Protein AF-A0A928JV58-F1 (afdb_monomer_lite)

pLDDT: mean 78.29, std 18.42, range [41.69, 95.94]

Foldseek 3Di:
DDDDDDDDDPPPPPPPPPPPPPPDPDPDPDFAWWWWADDPQWTFIDGVPDTDDTDRLQRLVPDPPVVNVCRHVIDTDPDPVSVVVVVVVRND

Structure (mmCIF, N/CA/C/O backbone):
data_AF-A0A928JV58-F1
#
_entry.id   AF-A0A928JV58-F1
#
loop_
_atom_site.group_PDB
_atom_site.id
_atom_site.type_symbol
_atom_site.label_atom_id
_atom_site.label_alt_id
_atom_site.label_comp_id
_atom_site.label_asym_id
_atom_site.label_entity_id
_atom_site.label_seq_id
_atom_site.pdbx_PDB_ins_code
_atom_site.Cartn_x
_atom_site.Cartn_y
_atom_site.Cartn_z
_atom_site.occupancy
_atom_site.B_iso_or_equiv
_atom_site.auth_seq_id
_atom_site.auth_comp_id
_atom_site.auth_asym_id
_atom_site.auth_atom_id
_atom_site.pdbx_PDB_model_num
ATOM 1 N N . MET A 1 1 ? 36.741 -36.885 41.007 1.00 45.38 1 MET A N 1
ATOM 2 C CA . MET A 1 1 ? 35.599 -36.960 40.067 1.00 45.38 1 MET A CA 1
ATOM 3 C C . MET A 1 1 ? 34.911 -35.598 40.027 1.00 45.38 1 MET A C 1
ATOM 5 O O . MET A 1 1 ? 34.202 -35.260 40.964 1.00 45.38 1 MET A O 1
ATOM 9 N N . LYS A 1 2 ? 35.201 -34.764 39.019 1.00 45.03 2 LYS A N 1
ATOM 10 C CA . LYS A 1 2 ? 34.650 -33.401 38.904 1.00 45.03 2 LYS A CA 1
ATOM 11 C C . LYS A 1 2 ? 33.447 -33.432 37.957 1.00 45.03 2 LYS A C 1
ATOM 13 O O . LYS A 1 2 ? 33.596 -33.778 36.788 1.00 45.03 2 LYS A O 1
ATOM 18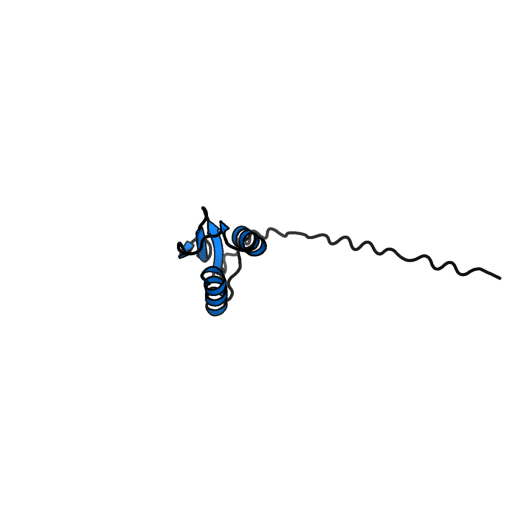 N N . LYS A 1 3 ? 32.258 -33.147 38.495 1.00 51.81 3 LYS A N 1
ATOM 19 C CA . LYS A 1 3 ? 30.986 -33.107 37.762 1.00 51.81 3 LYS A CA 1
ATOM 20 C C . LYS A 1 3 ? 31.032 -31.957 36.751 1.00 51.81 3 LYS A C 1
ATOM 22 O O . LYS A 1 3 ? 31.300 -30.819 37.123 1.00 51.81 3 LYS A O 1
ATOM 27 N N . ARG A 1 4 ? 30.812 -32.276 35.474 1.00 56.72 4 ARG A N 1
ATOM 28 C CA . ARG A 1 4 ? 30.676 -31.303 34.386 1.00 56.72 4 ARG A CA 1
ATOM 29 C C . ARG A 1 4 ? 29.318 -30.622 34.535 1.00 56.72 4 ARG A C 1
ATOM 31 O O . ARG A 1 4 ? 28.299 -31.280 34.359 1.00 56.72 4 ARG A O 1
ATOM 38 N N . LEU A 1 5 ? 29.306 -29.339 34.888 1.00 48.44 5 LEU A N 1
ATOM 39 C CA . LEU A 1 5 ? 28.094 -28.526 34.853 1.00 48.44 5 LEU A CA 1
ATOM 40 C C . LEU A 1 5 ? 28.073 -27.780 33.512 1.00 48.44 5 LEU A C 1
ATOM 42 O O . LEU A 1 5 ? 28.800 -26.811 33.315 1.00 48.44 5 LEU A O 1
ATOM 46 N N . LEU A 1 6 ? 27.286 -28.298 32.570 1.00 52.38 6 LEU A N 1
ATOM 47 C CA . LEU A 1 6 ? 26.892 -27.606 31.345 1.00 52.38 6 LEU A CA 1
ATOM 48 C C . LEU A 1 6 ? 25.911 -26.499 31.741 1.00 52.38 6 LEU A C 1
ATOM 50 O O . LEU A 1 6 ? 24.752 -26.784 32.031 1.00 52.38 6 LEU A O 1
ATOM 54 N N . ILE A 1 7 ? 26.373 -25.251 31.797 1.00 57.53 7 ILE A N 1
ATOM 55 C CA . ILE A 1 7 ? 25.482 -24.101 31.963 1.00 57.53 7 ILE A CA 1
ATOM 56 C C . ILE A 1 7 ? 25.064 -23.655 30.563 1.00 57.53 7 ILE A C 1
ATOM 58 O O . ILE A 1 7 ? 25.876 -23.182 29.771 1.00 57.53 7 ILE A O 1
ATOM 62 N N . LEU A 1 8 ? 23.788 -23.895 30.270 1.00 49.94 8 LEU A N 1
ATOM 63 C CA . LEU A 1 8 ? 23.079 -23.504 29.059 1.00 49.94 8 LEU A CA 1
ATOM 64 C C . LEU A 1 8 ? 23.170 -21.975 28.898 1.00 49.94 8 LEU A C 1
ATOM 66 O O . LEU A 1 8 ? 22.642 -21.228 29.721 1.00 49.94 8 LEU A O 1
ATOM 70 N N . ALA A 1 9 ? 23.862 -21.505 27.863 1.00 53.88 9 ALA A N 1
ATOM 71 C CA . ALA A 1 9 ? 23.921 -20.088 27.529 1.00 53.88 9 ALA A CA 1
ATOM 72 C C . ALA A 1 9 ? 22.559 -19.649 26.968 1.00 53.88 9 ALA A C 1
ATOM 74 O O . ALA A 1 9 ? 22.185 -20.030 25.861 1.00 53.88 9 ALA A O 1
ATOM 75 N N . ILE A 1 10 ? 21.798 -18.871 27.739 1.00 58.88 10 ILE A N 1
ATOM 76 C CA . ILE A 1 10 ? 20.585 -18.211 27.249 1.00 58.88 10 ILE A CA 1
ATOM 77 C C . ILE A 1 10 ? 21.040 -16.960 26.499 1.00 58.88 10 ILE A C 1
ATOM 79 O O . ILE A 1 10 ? 21.255 -15.900 27.087 1.00 58.88 10 ILE A O 1
ATOM 83 N N . THR A 1 11 ? 21.239 -17.091 25.192 1.00 59.53 11 THR A N 1
ATOM 84 C CA . THR A 1 11 ? 21.509 -15.958 24.308 1.00 59.53 11 THR A CA 1
ATOM 85 C C . THR A 1 11 ? 20.196 -15.208 24.094 1.00 59.53 11 THR A C 1
ATOM 87 O O . THR A 1 11 ? 19.411 -15.539 23.210 1.00 59.53 11 THR A O 1
ATOM 90 N N . VAL A 1 12 ? 19.910 -14.220 24.943 1.00 57.31 12 VAL A N 1
ATOM 91 C CA . VAL A 1 12 ? 18.807 -13.282 24.705 1.00 57.31 12 VAL A CA 1
ATOM 92 C C . VAL A 1 12 ? 19.214 -12.395 23.529 1.00 57.31 12 VAL A C 1
ATOM 94 O O . VAL A 1 12 ? 19.959 -11.430 23.687 1.00 57.31 12 VAL A O 1
ATOM 97 N N . SER A 1 13 ? 18.766 -12.746 22.325 1.00 57.12 13 SER A N 1
ATOM 98 C CA . SER A 1 13 ? 18.906 -11.894 21.145 1.00 57.12 13 SER A CA 1
ATOM 99 C C . SER A 1 13 ? 17.967 -10.696 21.284 1.00 57.12 13 SER A C 1
ATOM 101 O O . SER A 1 13 ? 16.812 -10.743 20.875 1.00 57.12 13 SER A O 1
ATOM 103 N N . ILE A 1 14 ? 18.462 -9.613 21.883 1.00 58.22 14 ILE A N 1
ATOM 104 C CA . ILE A 1 14 ? 17.795 -8.309 21.865 1.00 58.22 14 ILE A CA 1
ATOM 105 C C . ILE A 1 14 ? 17.893 -7.785 20.430 1.00 58.22 14 ILE A C 1
ATOM 107 O O . ILE A 1 14 ? 18.919 -7.248 20.016 1.00 58.22 14 ILE A O 1
ATOM 111 N N . THR A 1 15 ? 16.842 -7.986 19.638 1.00 55.47 15 THR A N 1
ATOM 112 C CA . THR A 1 15 ? 16.731 -7.380 18.311 1.00 55.47 15 THR A CA 1
ATOM 113 C C . THR A 1 15 ? 16.371 -5.909 18.497 1.00 55.47 15 THR A C 1
ATOM 115 O O . THR A 1 15 ? 15.212 -5.550 18.682 1.00 55.47 15 THR A O 1
ATOM 118 N N . ILE A 1 16 ? 17.382 -5.043 18.504 1.00 56.84 16 ILE A N 1
ATOM 119 C CA . ILE A 1 16 ? 17.186 -3.594 18.451 1.00 56.84 16 ILE A CA 1
ATOM 120 C C . ILE A 1 16 ? 16.702 -3.278 17.034 1.00 56.84 16 ILE A C 1
ATOM 122 O O . ILE A 1 16 ? 17.498 -3.231 16.098 1.00 56.84 16 ILE A O 1
ATOM 126 N N . ILE A 1 17 ? 15.392 -3.103 16.854 1.00 55.91 17 ILE A N 1
ATOM 127 C CA . ILE A 1 17 ? 14.843 -2.554 15.612 1.00 55.91 17 ILE A CA 1
ATOM 128 C C . ILE A 1 17 ? 15.093 -1.047 15.656 1.00 55.91 17 ILE A C 1
ATOM 130 O O . ILE A 1 17 ? 14.290 -0.266 16.163 1.00 55.91 17 ILE A O 1
ATOM 134 N N . THR A 1 18 ? 16.251 -0.625 15.158 1.00 51.00 18 THR A N 1
ATOM 135 C CA . THR A 1 18 ? 16.517 0.776 14.844 1.00 51.00 18 THR A CA 1
ATOM 136 C C . THR A 1 18 ? 15.694 1.144 13.613 1.00 51.00 18 THR A C 1
ATOM 138 O O . THR A 1 18 ? 16.107 0.918 12.477 1.00 51.00 18 THR A O 1
ATOM 141 N N . VAL A 1 19 ? 14.505 1.714 13.824 1.00 58.66 19 VAL A N 1
ATOM 142 C CA . VAL A 1 19 ? 13.763 2.396 12.757 1.00 58.66 19 VAL A CA 1
ATOM 143 C C . VAL A 1 19 ? 14.517 3.683 12.439 1.00 58.66 19 VAL A C 1
ATOM 145 O O . VAL A 1 19 ? 14.351 4.708 13.099 1.00 58.66 19 VAL A O 1
ATOM 148 N N . ILE A 1 20 ? 15.404 3.624 11.448 1.00 60.41 20 ILE A N 1
ATOM 149 C CA . ILE A 1 20 ? 16.039 4.822 10.908 1.00 60.41 20 ILE A CA 1
ATOM 150 C C . ILE A 1 20 ? 14.965 5.553 10.096 1.00 60.41 20 ILE A C 1
ATOM 152 O O . ILE A 1 20 ? 14.692 5.207 8.949 1.00 60.41 20 ILE A O 1
ATOM 156 N N . PHE A 1 21 ? 14.352 6.580 10.689 1.00 56.09 21 PHE A N 1
ATOM 157 C CA . PHE A 1 21 ? 13.623 7.602 9.939 1.00 56.09 21 PHE A CA 1
ATOM 158 C C . PHE A 1 21 ? 14.633 8.400 9.110 1.00 56.09 21 PHE A C 1
ATOM 160 O O . PHE A 1 21 ? 15.076 9.485 9.487 1.00 56.09 21 PHE A O 1
ATOM 167 N N . SER A 1 22 ? 15.036 7.852 7.966 1.00 46.75 22 SER A N 1
ATOM 168 C CA . SER A 1 22 ? 15.784 8.606 6.973 1.00 46.75 22 SER A CA 1
ATOM 169 C C . SER A 1 22 ? 14.832 9.598 6.307 1.00 46.75 22 SER A C 1
ATOM 171 O O . SER A 1 22 ? 14.208 9.309 5.289 1.00 46.75 22 SER A O 1
ATOM 173 N N . PHE A 1 23 ? 14.744 10.808 6.861 1.00 58.19 23 PHE A N 1
ATOM 174 C CA . PHE A 1 23 ? 14.341 11.981 6.089 1.00 58.19 23 PHE A CA 1
ATOM 175 C C . PHE A 1 23 ? 15.444 12.273 5.067 1.00 58.19 23 PHE A C 1
ATOM 177 O O . PHE A 1 23 ? 16.309 13.126 5.264 1.00 58.19 23 PHE A O 1
ATOM 184 N N . ILE A 1 24 ? 15.433 11.522 3.967 1.00 52.97 24 ILE A N 1
ATOM 185 C CA . ILE A 1 24 ? 16.320 11.742 2.833 1.00 52.97 24 ILE A CA 1
ATOM 186 C C . ILE A 1 24 ? 15.848 13.014 2.120 1.00 52.97 24 ILE A C 1
ATOM 188 O O . ILE A 1 24 ? 15.013 12.986 1.218 1.00 52.97 24 ILE A O 1
ATOM 192 N N . LYS A 1 25 ? 16.410 14.160 2.515 1.00 52.69 25 LYS A N 1
ATOM 193 C CA . LYS A 1 25 ? 16.594 15.290 1.601 1.00 52.69 25 LYS A CA 1
ATOM 194 C C . LYS A 1 25 ? 17.788 14.955 0.701 1.00 52.69 25 LYS A C 1
ATOM 196 O O . LYS A 1 25 ? 18.906 15.361 0.989 1.00 52.69 25 LYS A O 1
ATOM 201 N N . VAL A 1 26 ? 17.560 14.197 -0.373 1.00 46.12 26 VAL A N 1
ATOM 202 C CA . VAL A 1 26 ? 18.539 14.030 -1.462 1.00 46.12 26 VAL A CA 1
ATOM 203 C C . VAL A 1 26 ? 17.996 14.712 -2.704 1.00 46.12 26 VAL A C 1
ATOM 205 O O . VAL A 1 26 ? 17.156 14.200 -3.438 1.00 46.12 26 VAL A O 1
ATOM 208 N N . SER A 1 27 ? 18.496 15.919 -2.908 1.00 49.69 27 SER A N 1
ATOM 209 C CA . SER A 1 27 ? 18.521 16.624 -4.178 1.00 49.69 27 SER A CA 1
ATOM 210 C C . SER A 1 27 ? 19.728 16.128 -4.979 1.00 49.69 27 SER A C 1
ATOM 212 O O . SER A 1 27 ? 20.816 16.673 -4.837 1.00 49.69 27 SER A O 1
ATOM 214 N N . ALA A 1 28 ? 19.537 15.070 -5.773 1.00 41.69 28 ALA A N 1
ATOM 215 C CA . ALA A 1 28 ? 20.441 14.648 -6.851 1.00 41.69 28 ALA A CA 1
ATOM 216 C C . ALA A 1 28 ? 19.760 13.570 -7.715 1.00 41.69 28 ALA A C 1
ATOM 218 O O . ALA A 1 28 ? 19.848 12.403 -7.382 1.00 41.69 28 ALA A O 1
ATOM 219 N N . GLY A 1 29 ? 19.040 13.924 -8.785 1.00 47.84 29 GLY A N 1
ATOM 220 C CA . GLY A 1 29 ? 18.692 13.008 -9.895 1.00 47.84 29 GLY A CA 1
ATOM 221 C C . GLY A 1 29 ? 17.922 11.697 -9.618 1.00 47.84 29 GLY A C 1
ATOM 222 O O . GLY A 1 29 ? 17.650 10.964 -10.564 1.00 47.84 29 GLY A O 1
ATOM 223 N N . TYR A 1 30 ? 17.547 11.376 -8.379 1.00 47.53 30 TYR A N 1
ATOM 224 C CA . TYR A 1 30 ? 16.803 10.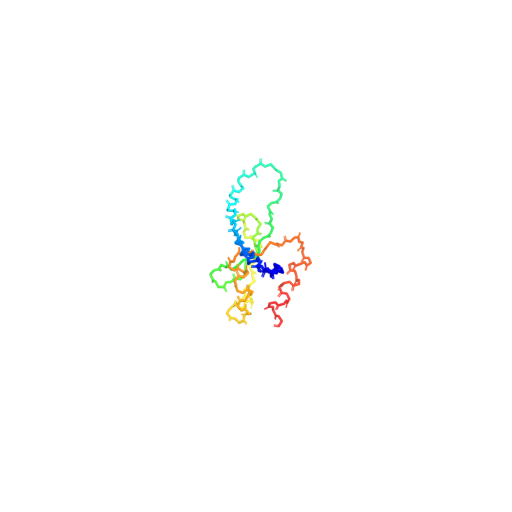165 -8.040 1.00 47.53 30 TYR A CA 1
ATOM 225 C C . TYR A 1 30 ? 15.317 10.373 -8.337 1.00 47.53 30 TYR A C 1
ATOM 227 O O . TYR A 1 30 ? 14.653 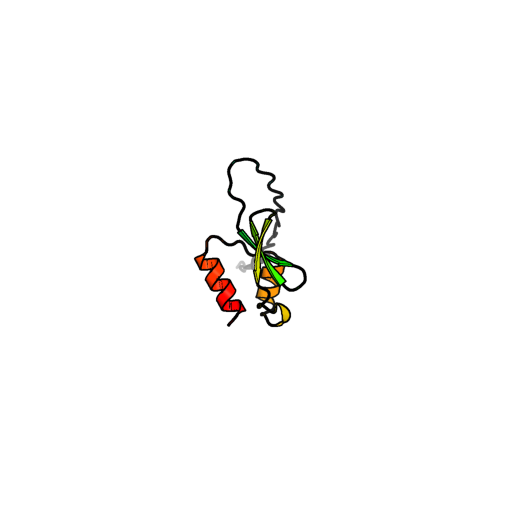11.191 -7.695 1.00 47.53 30 TYR A O 1
ATOM 235 N N . SER A 1 31 ? 14.777 9.623 -9.303 1.00 65.00 31 SER A N 1
ATOM 236 C CA . SER A 1 31 ? 13.325 9.515 -9.467 1.00 65.00 31 SER A CA 1
ATOM 237 C C . SER A 1 31 ? 12.737 9.087 -8.127 1.00 65.00 31 SER A C 1
ATOM 239 O O . SER A 1 31 ? 13.104 8.037 -7.601 1.00 65.00 31 SER A O 1
ATOM 241 N N . SER A 1 32 ? 11.852 9.907 -7.558 1.00 76.56 32 SER A N 1
ATOM 242 C CA . SER A 1 32 ? 11.217 9.580 -6.283 1.00 76.56 32 SER A CA 1
ATOM 243 C C . SER A 1 32 ? 10.545 8.203 -6.366 1.00 76.56 32 SER A C 1
ATOM 245 O O . SER A 1 32 ? 9.920 7.913 -7.396 1.00 76.56 32 SER A O 1
ATOM 247 N N . PRO A 1 33 ? 10.663 7.363 -5.319 1.00 82.62 33 PRO A N 1
ATOM 248 C CA . PRO A 1 33 ? 10.038 6.049 -5.310 1.00 82.62 33 PRO A CA 1
ATOM 249 C C . PRO A 1 33 ? 8.520 6.188 -5.424 1.00 82.62 33 PRO A C 1
ATOM 251 O O . PRO A 1 33 ? 7.934 7.170 -4.952 1.00 82.62 33 PRO A O 1
ATOM 254 N N . MET A 1 34 ? 7.900 5.201 -6.068 1.00 92.75 34 MET A N 1
ATOM 255 C CA . MET A 1 34 ? 6.450 5.077 -6.075 1.00 92.75 34 MET A CA 1
ATOM 256 C C . MET A 1 34 ? 6.011 4.434 -4.761 1.00 92.75 34 MET A C 1
ATOM 258 O O . MET A 1 34 ? 6.588 3.430 -4.349 1.00 92.75 34 MET A O 1
ATOM 262 N N . ILE A 1 35 ? 5.037 5.032 -4.081 1.00 94.88 35 ILE A N 1
ATOM 263 C CA . ILE A 1 35 ? 4.562 4.566 -2.774 1.00 94.88 35 ILE A CA 1
ATOM 264 C C . ILE A 1 35 ? 3.049 4.423 -2.831 1.00 94.88 35 ILE A C 1
ATOM 266 O O . ILE A 1 35 ? 2.359 5.398 -3.117 1.00 94.88 35 ILE A O 1
ATOM 270 N N . LEU A 1 36 ? 2.543 3.231 -2.542 1.00 95.50 36 LEU A N 1
ATOM 271 C CA . LEU A 1 36 ? 1.121 2.960 -2.382 1.00 95.50 36 LEU A CA 1
ATOM 272 C C . LEU A 1 36 ? 0.771 3.058 -0.897 1.00 95.50 36 LEU A C 1
ATOM 274 O O . LEU A 1 36 ? 1.390 2.376 -0.083 1.00 95.50 36 LEU A O 1
ATOM 278 N N . LYS A 1 37 ? -0.171 3.922 -0.523 1.00 95.00 37 LYS A N 1
ATOM 279 C CA . LYS A 1 37 ? -0.573 4.077 0.879 1.00 95.00 37 LYS A CA 1
ATOM 280 C C . LYS A 1 37 ? -2.037 4.445 1.037 1.00 95.00 37 LYS A C 1
ATOM 282 O O . LYS A 1 37 ? -2.648 4.978 0.114 1.00 95.00 37 LYS A O 1
ATOM 287 N N . GLU A 1 38 ? -2.556 4.219 2.232 1.00 93.81 38 GLU A N 1
ATOM 288 C CA . GLU A 1 38 ? -3.860 4.726 2.636 1.00 93.81 38 GLU A CA 1
ATOM 289 C C . GLU A 1 38 ? -3.819 6.253 2.820 1.00 93.81 38 GLU A C 1
ATOM 291 O O . GLU A 1 38 ? -2.849 6.833 3.322 1.00 93.81 38 GLU A O 1
ATOM 296 N N . LYS A 1 39 ? -4.878 6.921 2.363 1.00 92.12 39 LYS A N 1
ATOM 297 C CA . LYS A 1 39 ? -5.190 8.307 2.695 1.00 92.12 39 LYS A CA 1
ATOM 298 C C . LYS A 1 39 ? -6.703 8.480 2.763 1.00 92.12 39 LYS A C 1
ATOM 300 O O . LYS A 1 39 ? -7.371 8.425 1.736 1.00 92.12 39 LYS A O 1
ATOM 305 N N . ASN A 1 40 ? -7.203 8.820 3.948 1.00 89.50 40 ASN A N 1
ATOM 306 C CA . ASN A 1 40 ? -8.616 9.101 4.214 1.00 89.50 40 ASN A CA 1
ATOM 307 C C . ASN A 1 40 ? -9.554 7.929 3.857 1.00 89.50 40 ASN A C 1
ATOM 309 O O . ASN A 1 40 ? -10.663 8.151 3.383 1.00 89.50 40 ASN A O 1
ATOM 313 N N . GLY A 1 41 ? -9.109 6.695 4.080 1.00 88.50 41 GLY A N 1
ATOM 314 C CA . GLY A 1 41 ? -9.851 5.472 3.784 1.00 88.50 41 GLY A CA 1
ATOM 315 C C . GLY A 1 41 ? -9.699 4.963 2.351 1.00 88.50 41 GLY A C 1
ATOM 316 O O . GLY A 1 41 ? -10.342 3.978 2.006 1.00 88.50 41 GLY A O 1
ATOM 317 N N . THR A 1 42 ? -8.841 5.586 1.541 1.00 91.25 42 THR A N 1
ATOM 318 C CA . THR A 1 42 ? -8.661 5.243 0.125 1.00 91.25 42 THR A CA 1
ATOM 319 C C . THR A 1 42 ? -7.210 4.899 -0.184 1.00 91.25 42 THR A C 1
ATOM 321 O O . THR A 1 42 ? -6.286 5.485 0.385 1.00 91.25 42 THR A O 1
ATOM 324 N N . VAL A 1 43 ? -6.988 3.960 -1.104 1.00 94.31 43 VAL A N 1
ATOM 325 C CA . VAL A 1 43 ? -5.646 3.582 -1.554 1.00 94.31 43 VAL A CA 1
ATOM 326 C C . VAL A 1 43 ? -5.152 4.580 -2.602 1.00 94.31 43 VAL A C 1
ATOM 328 O O . VAL A 1 43 ? -5.797 4.825 -3.619 1.00 94.31 43 VAL A O 1
ATOM 331 N N . VAL A 1 44 ? -3.984 5.174 -2.365 1.00 95.94 44 VAL A N 1
ATOM 332 C CA . VAL A 1 44 ? -3.420 6.234 -3.207 1.00 95.94 44 VAL A CA 1
ATOM 333 C C . VAL A 1 44 ? -1.966 5.925 -3.552 1.00 95.94 44 VAL A C 1
ATOM 335 O O . VAL A 1 44 ? -1.139 5.638 -2.685 1.00 95.94 44 VAL A O 1
ATOM 338 N N . LEU A 1 45 ? -1.637 6.029 -4.838 1.00 95.00 45 LEU A N 1
ATOM 339 C CA . LEU A 1 45 ? -0.283 5.920 -5.364 1.00 95.00 45 LEU A CA 1
ATOM 340 C C . LEU A 1 45 ? 0.373 7.299 -5.435 1.00 95.00 45 LEU A C 1
ATOM 342 O O . LEU A 1 45 ? -0.121 8.213 -6.095 1.00 95.00 45 LEU A O 1
ATOM 346 N N . TYR A 1 46 ? 1.540 7.420 -4.819 1.00 91.62 46 TYR A N 1
ATOM 347 C CA . TYR A 1 46 ? 2.365 8.619 -4.803 1.00 91.62 46 TYR A CA 1
ATOM 348 C C . TYR A 1 46 ? 3.640 8.428 -5.605 1.00 91.62 46 TYR A C 1
ATOM 350 O O . TYR A 1 46 ? 4.212 7.343 -5.622 1.00 91.62 46 TYR A O 1
ATOM 358 N N . LYS A 1 47 ? 4.151 9.519 -6.176 1.00 89.19 47 LYS A N 1
ATOM 359 C CA . LYS A 1 47 ? 5.537 9.637 -6.640 1.00 89.19 47 LYS A CA 1
ATOM 360 C C . LYS A 1 47 ? 6.148 10.875 -6.001 1.00 89.19 47 LYS A C 1
ATOM 362 O O . LYS A 1 47 ? 5.850 12.011 -6.378 1.00 89.19 47 LYS A O 1
ATOM 367 N N . GLY A 1 48 ? 6.968 10.656 -4.975 1.00 86.75 48 GLY A N 1
ATOM 368 C CA . GLY A 1 48 ? 7.432 11.739 -4.109 1.00 86.75 48 GLY A CA 1
ATOM 369 C C . GLY A 1 48 ? 6.260 12.387 -3.367 1.00 86.75 48 GLY A C 1
ATOM 370 O O . GLY A 1 48 ? 5.591 11.732 -2.576 1.00 86.75 48 GLY A O 1
ATOM 371 N N . LYS A 1 49 ? 6.004 13.676 -3.618 1.00 86.31 49 LYS A N 1
ATOM 372 C CA . LYS A 1 49 ? 4.893 14.423 -2.991 1.00 86.31 49 LYS A CA 1
ATOM 373 C C . LYS A 1 49 ? 3.609 14.446 -3.824 1.00 86.31 49 LYS A C 1
ATOM 375 O O . LYS A 1 49 ? 2.585 14.910 -3.333 1.00 86.31 49 LYS A O 1
ATOM 380 N N . ASN A 1 50 ? 3.667 13.969 -5.064 1.00 90.69 50 ASN A N 1
ATOM 381 C CA . ASN A 1 50 ? 2.551 14.045 -5.996 1.00 90.69 50 ASN A CA 1
ATOM 382 C C . ASN A 1 50 ? 1.707 12.778 -5.921 1.00 90.69 50 ASN A C 1
ATOM 384 O O . ASN A 1 50 ? 2.257 11.678 -5.854 1.00 90.69 50 ASN A O 1
ATOM 388 N N . ILE A 1 51 ? 0.388 12.945 -5.974 1.00 92.50 51 ILE A N 1
ATOM 389 C CA . ILE A 1 51 ? -0.546 11.842 -6.197 1.00 92.50 51 ILE A CA 1
ATOM 390 C C . ILE A 1 51 ? -0.516 11.515 -7.688 1.00 92.50 51 ILE A C 1
ATOM 392 O O . ILE A 1 51 ? -0.639 12.409 -8.521 1.00 92.50 51 ILE A O 1
ATOM 396 N N . ILE A 1 52 ? -0.317 10.241 -8.003 1.00 94.56 52 ILE A N 1
ATOM 397 C CA . ILE A 1 52 ? -0.319 9.718 -9.369 1.00 94.56 52 ILE A CA 1
ATOM 398 C C . ILE A 1 52 ? -1.672 9.101 -9.699 1.00 94.56 52 ILE A C 1
ATOM 400 O O . ILE A 1 52 ? -2.199 9.337 -10.782 1.00 94.56 52 ILE A O 1
ATOM 404 N N . LYS A 1 53 ? -2.223 8.310 -8.774 1.00 94.06 53 LYS A N 1
ATOM 405 C CA . LYS A 1 53 ? -3.498 7.616 -8.954 1.00 94.06 53 LYS A CA 1
ATOM 406 C C . LYS A 1 53 ? -4.165 7.362 -7.606 1.00 94.06 53 LYS A C 1
ATOM 408 O O . LYS A 1 53 ? -3.472 7.140 -6.615 1.00 94.06 53 LYS A O 1
ATOM 413 N N . THR A 1 54 ? -5.487 7.371 -7.604 1.00 94.50 54 THR A N 1
ATOM 414 C CA . THR A 1 54 ? -6.334 6.937 -6.492 1.00 94.50 54 THR A CA 1
ATOM 415 C C . THR A 1 54 ? -7.109 5.703 -6.947 1.00 94.50 54 THR A C 1
ATOM 417 O O . THR A 1 54 ? -7.474 5.626 -8.120 1.00 94.50 54 THR A O 1
ATOM 420 N N . TYR A 1 55 ? -7.298 4.748 -6.044 1.00 92.69 55 TYR A N 1
ATOM 421 C CA . TYR A 1 55 ? -8.079 3.532 -6.254 1.00 92.69 55 TYR A CA 1
ATOM 422 C C . TYR A 1 55 ? -9.265 3.586 -5.294 1.00 92.69 55 TYR A C 1
ATOM 424 O O . TYR A 1 55 ? -9.143 3.216 -4.124 1.00 92.69 55 TYR A O 1
ATOM 432 N N . ASP A 1 56 ? -10.369 4.154 -5.774 1.00 90.44 56 ASP A N 1
ATOM 433 C CA . ASP A 1 56 ? -11.580 4.384 -4.980 1.00 90.44 56 ASP A CA 1
ATOM 434 C C . ASP A 1 56 ? -12.403 3.096 -4.813 1.00 90.44 56 ASP A C 1
ATOM 436 O O . ASP A 1 56 ? -13.180 2.979 -3.869 1.00 90.44 56 ASP A O 1
ATOM 440 N N . GLU A 1 57 ? -12.202 2.119 -5.703 1.00 89.75 57 GLU A N 1
ATOM 441 C CA . GLU A 1 57 ? -12.823 0.796 -5.641 1.00 89.75 57 GLU A CA 1
ATOM 442 C C . GLU A 1 57 ? -12.331 -0.070 -4.467 1.00 89.75 57 GLU A C 1
ATOM 444 O O . GLU A 1 57 ? -13.075 -0.917 -3.972 1.00 89.75 57 GLU A O 1
ATOM 449 N N . ILE A 1 58 ? -11.115 0.173 -3.961 1.00 89.62 58 ILE A N 1
ATOM 450 C CA . ILE A 1 58 ? -10.520 -0.650 -2.903 1.00 89.62 58 ILE A CA 1
ATOM 451 C C . ILE A 1 58 ? -11.047 -0.223 -1.532 1.00 89.62 58 ILE A C 1
ATOM 453 O O . ILE A 1 58 ? -10.699 0.836 -1.000 1.00 89.62 58 ILE A O 1
ATOM 457 N N . VAL A 1 59 ? -11.823 -1.105 -0.904 1.00 90.44 59 VAL A N 1
ATOM 458 C CA . VAL A 1 59 ? -12.368 -0.887 0.439 1.00 90.44 59 VAL A CA 1
ATOM 459 C C . VAL A 1 59 ? -11.386 -1.402 1.495 1.00 90.44 59 VAL A C 1
ATOM 461 O O . VAL A 1 59 ? -11.353 -2.578 1.840 1.00 90.44 59 VAL A O 1
ATOM 464 N N . ILE A 1 60 ? -10.590 -0.505 2.077 1.00 90.50 60 ILE A N 1
ATOM 465 C CA . ILE A 1 60 ? -9.502 -0.876 3.005 1.00 90.50 60 ILE A CA 1
ATOM 466 C C . ILE A 1 60 ? -9.992 -1.681 4.219 1.00 90.50 60 ILE A C 1
ATOM 468 O O . ILE A 1 60 ? -9.289 -2.563 4.704 1.00 90.50 60 ILE A O 1
ATOM 472 N N . SER A 1 61 ? -11.205 -1.413 4.709 1.00 90.31 61 SER A N 1
ATOM 473 C CA . SER A 1 61 ? -11.753 -2.091 5.889 1.00 90.31 61 SER A CA 1
ATOM 474 C C . SER A 1 61 ? -12.020 -3.584 5.688 1.00 90.31 61 SER A C 1
ATOM 476 O O . SER A 1 61 ? -12.095 -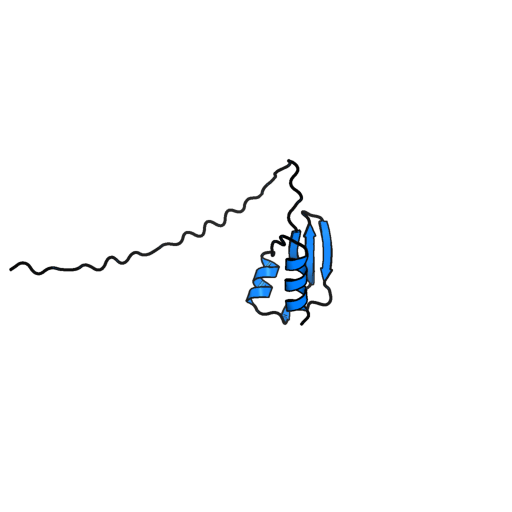4.301 6.688 1.00 90.31 61 SER A O 1
ATOM 478 N N . VAL A 1 62 ? -12.153 -4.056 4.441 1.00 91.19 62 VAL A N 1
ATOM 479 C CA . VAL A 1 62 ? -12.355 -5.484 4.139 1.00 91.19 62 VAL A CA 1
ATOM 480 C C . VAL A 1 62 ? -11.044 -6.229 3.888 1.00 91.19 62 VAL A C 1
ATOM 482 O O . VAL A 1 62 ? -11.039 -7.458 3.905 1.00 91.19 62 VAL A O 1
ATOM 485 N N . LEU A 1 63 ? -9.930 -5.508 3.716 1.00 91.56 63 LEU A N 1
ATOM 486 C CA . LEU A 1 63 ? -8.615 -6.113 3.529 1.00 91.56 63 LEU A CA 1
ATOM 487 C C . LEU A 1 63 ? -8.137 -6.805 4.816 1.00 91.56 63 LEU A C 1
ATOM 489 O O . LEU A 1 63 ? -8.493 -6.383 5.924 1.00 91.56 63 LEU A O 1
ATOM 493 N N . PRO A 1 64 ? -7.272 -7.827 4.726 1.00 93.56 64 PRO A N 1
ATOM 494 C CA . PRO A 1 64 ? -6.617 -8.397 5.895 1.00 93.56 64 PRO A CA 1
ATOM 495 C C . PRO A 1 64 ? -5.862 -7.332 6.707 1.00 93.56 64 PRO A C 1
ATOM 497 O O . PRO A 1 64 ? -5.256 -6.414 6.157 1.00 93.56 64 PRO A O 1
ATOM 500 N N . LYS A 1 65 ? -5.828 -7.473 8.042 1.00 92.88 65 LYS A N 1
ATOM 501 C CA . LYS A 1 65 ? -5.167 -6.498 8.940 1.00 92.88 65 LYS A CA 1
ATOM 502 C C . LYS A 1 65 ? -3.724 -6.185 8.542 1.00 92.88 65 LYS A C 1
ATOM 504 O O . LYS A 1 65 ? -3.298 -5.039 8.628 1.00 92.88 65 LYS A O 1
ATOM 509 N N . ARG A 1 66 ? -2.991 -7.201 8.084 1.00 92.25 66 ARG A N 1
ATOM 510 C CA . ARG A 1 66 ? -1.609 -7.060 7.618 1.00 92.25 66 ARG A CA 1
ATOM 511 C C . ARG A 1 66 ? -1.497 -6.076 6.450 1.00 92.25 66 ARG A C 1
ATOM 513 O O . ARG A 1 66 ? -0.556 -5.289 6.415 1.00 92.25 66 ARG A O 1
ATOM 520 N N . ASP A 1 67 ? -2.447 -6.107 5.525 1.00 92.81 67 ASP A N 1
ATOM 521 C CA . ASP A 1 67 ? -2.439 -5.256 4.335 1.00 92.81 67 ASP A CA 1
ATOM 522 C C . ASP A 1 67 ? -2.895 -3.839 4.667 1.00 92.81 67 ASP A C 1
ATOM 524 O O . ASP A 1 67 ? -2.300 -2.875 4.191 1.00 92.81 67 ASP A O 1
ATOM 528 N N . GLN A 1 68 ? -3.853 -3.695 5.587 1.00 93.31 68 GLN A N 1
ATOM 529 C CA . GLN A 1 68 ? -4.204 -2.392 6.158 1.00 93.31 68 GLN A CA 1
ATOM 530 C C . GLN A 1 68 ? -2.985 -1.723 6.819 1.00 93.31 68 GLN A C 1
ATOM 532 O O . GLN A 1 68 ? -2.706 -0.548 6.580 1.00 93.31 68 GLN A O 1
ATOM 537 N N . GLU A 1 69 ? -2.218 -2.472 7.618 1.00 93.81 69 GLU A N 1
ATOM 538 C CA . GLU A 1 69 ? -0.991 -1.983 8.262 1.00 93.81 69 GLU A CA 1
ATOM 539 C C . GLU A 1 69 ? 0.108 -1.646 7.244 1.00 93.81 69 GLU A C 1
ATOM 541 O O . GLU A 1 69 ? 0.817 -0.645 7.401 1.00 93.81 69 GLU A O 1
ATOM 546 N N . ALA A 1 70 ? 0.233 -2.443 6.179 1.00 92.81 70 ALA A N 1
ATOM 547 C CA . ALA A 1 70 ? 1.168 -2.184 5.090 1.00 92.81 70 ALA A CA 1
ATOM 548 C C . ALA A 1 70 ? 0.803 -0.903 4.324 1.00 92.81 70 ALA A C 1
ATOM 550 O O . ALA A 1 70 ? 1.673 -0.067 4.083 1.00 92.81 70 ALA A O 1
ATOM 551 N N . LEU A 1 71 ? -0.478 -0.705 4.002 1.00 94.31 71 LEU A N 1
ATOM 552 C CA . LEU A 1 71 ? -0.990 0.508 3.361 1.00 94.31 71 LEU A CA 1
ATOM 553 C C . LEU A 1 71 ? -0.827 1.744 4.251 1.00 94.31 71 LEU A C 1
ATOM 555 O O . LEU A 1 71 ? -0.459 2.802 3.748 1.00 94.31 71 LEU A O 1
ATOM 559 N N . ASN A 1 72 ? -1.041 1.623 5.561 1.00 93.31 72 ASN A N 1
ATOM 560 C CA . ASN A 1 72 ? -0.795 2.713 6.508 1.00 93.31 72 ASN A CA 1
ATOM 561 C C . ASN A 1 72 ? 0.703 3.080 6.569 1.00 93.31 72 ASN A C 1
ATOM 563 O O . ASN A 1 72 ? 1.080 4.250 6.512 1.00 93.31 72 ASN A O 1
ATOM 567 N N . SER A 1 73 ? 1.579 2.072 6.599 1.00 90.56 73 SER A N 1
ATOM 568 C CA . SER A 1 73 ? 3.038 2.268 6.614 1.00 90.56 73 SER A CA 1
ATOM 569 C C . SER A 1 73 ? 3.596 2.770 5.273 1.00 90.56 73 SER A C 1
ATOM 571 O O . SER A 1 73 ? 4.644 3.416 5.233 1.00 90.56 73 SER A O 1
ATOM 573 N N . GLY A 1 74 ? 2.887 2.497 4.177 1.00 93.56 74 GLY A N 1
ATOM 574 C CA . GLY A 1 74 ? 3.286 2.790 2.809 1.00 93.56 74 GLY A CA 1
ATOM 575 C C . GLY A 1 74 ? 4.110 1.664 2.184 1.00 93.56 74 GLY A C 1
ATOM 576 O O . GLY A 1 74 ? 5.186 1.300 2.656 1.00 93.56 74 GLY A O 1
ATOM 577 N N . ILE A 1 75 ? 3.626 1.147 1.059 1.00 92.38 75 ILE A N 1
ATOM 578 C CA . ILE A 1 75 ? 4.265 0.082 0.289 1.00 92.38 75 ILE A CA 1
ATOM 579 C C . ILE A 1 75 ? 5.097 0.711 -0.825 1.00 92.38 75 ILE A C 1
ATOM 581 O O . ILE A 1 75 ? 4.580 1.432 -1.678 1.00 92.38 75 ILE A O 1
ATOM 585 N N . ILE A 1 76 ? 6.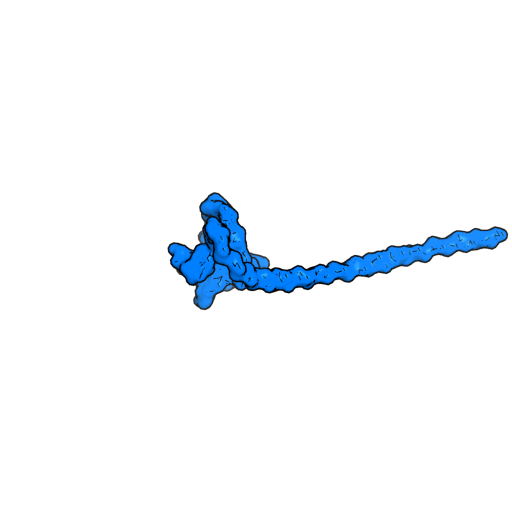398 0.424 -0.843 1.00 93.25 76 ILE A N 1
ATOM 586 C CA . ILE A 1 76 ? 7.283 0.867 -1.923 1.00 93.25 76 ILE A CA 1
ATOM 587 C C . ILE A 1 76 ? 7.062 -0.022 -3.148 1.00 93.25 76 ILE A C 1
ATOM 589 O O . ILE A 1 76 ? 7.298 -1.231 -3.115 1.00 93.25 76 ILE A O 1
ATOM 593 N N . ILE A 1 77 ? 6.672 0.614 -4.245 1.00 91.06 77 ILE A N 1
ATOM 594 C CA . ILE A 1 77 ? 6.431 -0.003 -5.541 1.00 91.06 77 ILE A CA 1
ATOM 595 C C . ILE A 1 77 ? 7.692 0.125 -6.393 1.00 91.06 77 ILE A C 1
ATOM 597 O O . ILE A 1 77 ? 8.144 1.227 -6.715 1.00 91.06 77 ILE A O 1
ATOM 601 N N . ARG A 1 78 ? 8.266 -1.019 -6.766 1.00 88.00 78 ARG A N 1
ATOM 602 C CA . ARG A 1 78 ? 9.496 -1.106 -7.564 1.00 88.00 78 ARG A CA 1
ATOM 603 C C . ARG A 1 78 ? 9.224 -0.950 -9.054 1.00 88.00 78 ARG A C 1
ATOM 605 O O . ARG A 1 78 ? 10.037 -0.362 -9.761 1.00 88.00 78 ARG A O 1
ATOM 612 N N . ASN A 1 79 ? 8.105 -1.488 -9.531 1.00 86.88 79 ASN A N 1
ATOM 613 C CA . ASN A 1 79 ? 7.713 -1.469 -10.937 1.00 86.88 79 ASN A CA 1
ATOM 614 C C . ASN A 1 79 ? 6.184 -1.583 -11.091 1.00 86.88 79 ASN A C 1
ATOM 616 O O . ASN A 1 79 ? 5.461 -1.799 -10.118 1.00 86.88 79 ASN A O 1
ATOM 620 N N . GLN A 1 80 ? 5.699 -1.413 -12.323 1.00 89.19 80 GLN A N 1
ATOM 621 C CA . GLN A 1 80 ? 4.268 -1.461 -12.635 1.00 89.19 80 GLN A CA 1
ATOM 622 C C . GLN A 1 80 ? 3.659 -2.855 -12.428 1.00 89.19 80 GLN A C 1
ATOM 624 O O . GLN A 1 80 ? 2.505 -2.959 -12.037 1.00 89.19 80 GLN A O 1
ATOM 629 N N . GLU A 1 81 ? 4.421 -3.921 -12.665 1.00 91.56 81 GLU A N 1
ATOM 630 C CA . GLU A 1 81 ? 3.953 -5.301 -12.498 1.00 91.56 81 GLU A CA 1
ATOM 631 C C . GLU A 1 81 ? 3.624 -5.606 -11.030 1.00 91.56 81 GLU A C 1
ATOM 633 O O . GLU A 1 81 ? 2.539 -6.088 -10.727 1.00 91.56 81 GLU A O 1
ATOM 638 N N . GLN A 1 82 ? 4.511 -5.217 -10.108 1.00 90.62 82 GLN A N 1
ATOM 639 C CA . GLN A 1 82 ? 4.275 -5.319 -8.670 1.00 90.62 82 GLN A CA 1
ATOM 640 C C . GLN A 1 82 ? 3.050 -4.506 -8.245 1.00 90.62 82 GLN A C 1
ATOM 642 O O . GLN A 1 82 ? 2.276 -4.963 -7.412 1.00 90.62 82 GLN A O 1
ATOM 647 N N . LEU A 1 83 ? 2.882 -3.299 -8.797 1.00 92.50 83 LEU A N 1
ATOM 648 C CA . LEU A 1 83 ? 1.703 -2.485 -8.518 1.00 92.50 83 LEU A CA 1
ATOM 649 C C . LEU A 1 83 ? 0.430 -3.210 -8.944 1.00 92.50 83 LEU A C 1
ATOM 651 O O . LEU A 1 83 ? -0.485 -3.321 -8.143 1.00 92.50 83 LEU A O 1
ATOM 655 N N . ASN A 1 84 ? 0.390 -3.710 -10.177 1.00 92.62 84 ASN A N 1
ATOM 656 C CA . ASN A 1 84 ? -0.783 -4.393 -10.705 1.00 92.62 84 ASN A CA 1
ATOM 657 C C . ASN A 1 84 ? -1.130 -5.628 -9.868 1.00 92.62 84 ASN A C 1
ATOM 659 O O . ASN A 1 84 ? -2.287 -5.781 -9.510 1.00 92.62 84 ASN A O 1
ATOM 663 N N . ALA A 1 85 ? -0.132 -6.429 -9.484 1.00 93.25 85 ALA A N 1
ATOM 664 C CA . ALA A 1 85 ? -0.345 -7.605 -8.643 1.00 93.25 85 ALA A CA 1
ATOM 665 C C . ALA A 1 85 ? -0.941 -7.253 -7.270 1.00 93.25 85 ALA A C 1
ATOM 667 O O . ALA A 1 85 ? -1.818 -7.954 -6.787 1.00 93.25 85 ALA A O 1
ATOM 668 N N . ILE A 1 86 ? -0.489 -6.158 -6.646 1.00 92.75 86 ILE A N 1
ATOM 669 C CA . ILE A 1 86 ? -1.038 -5.701 -5.359 1.00 92.75 86 ILE A CA 1
ATOM 670 C C . ILE A 1 86 ? -2.476 -5.202 -5.522 1.00 92.75 86 ILE A C 1
ATOM 672 O O . ILE A 1 86 ? -3.318 -5.469 -4.677 1.00 92.75 86 ILE A O 1
ATOM 676 N N . ILE A 1 87 ? -2.755 -4.448 -6.586 1.00 93.62 87 ILE A N 1
ATOM 677 C CA . ILE A 1 87 ? -4.097 -3.907 -6.825 1.00 93.62 87 ILE A CA 1
ATOM 678 C C . ILE A 1 87 ? -5.086 -5.030 -7.148 1.00 93.62 87 ILE A C 1
ATOM 680 O O . ILE A 1 87 ? -6.183 -5.020 -6.610 1.00 93.62 87 ILE A O 1
ATOM 684 N N . GLU A 1 88 ? -4.688 -6.008 -7.961 1.00 91.44 88 GLU A N 1
ATOM 685 C CA . GLU A 1 88 ? -5.499 -7.190 -8.272 1.00 91.44 88 GLU A CA 1
ATOM 686 C C . GLU A 1 88 ? -5.812 -8.017 -7.016 1.00 91.44 88 GLU A C 1
ATOM 688 O O . GLU A 1 88 ? -6.945 -8.446 -6.842 1.00 91.44 88 GLU A O 1
ATOM 693 N N . ASP A 1 89 ? -4.849 -8.167 -6.099 1.00 92.00 89 ASP A N 1
ATOM 694 C CA . ASP A 1 89 ? -5.057 -8.842 -4.807 1.00 92.00 89 ASP A CA 1
ATOM 695 C C . ASP A 1 89 ? -6.043 -8.092 -3.887 1.00 92.00 89 ASP A C 1
ATOM 697 O O . ASP A 1 89 ? -6.691 -8.700 -3.041 1.00 92.00 89 ASP A O 1
ATOM 701 N N . TYR A 1 90 ? -6.176 -6.771 -4.046 1.00 90.12 90 TYR A N 1
ATOM 702 C CA . TYR A 1 90 ? -7.085 -5.938 -3.246 1.00 90.12 90 TYR A CA 1
ATOM 703 C C . TYR A 1 90 ? -8.473 -5.736 -3.872 1.00 90.12 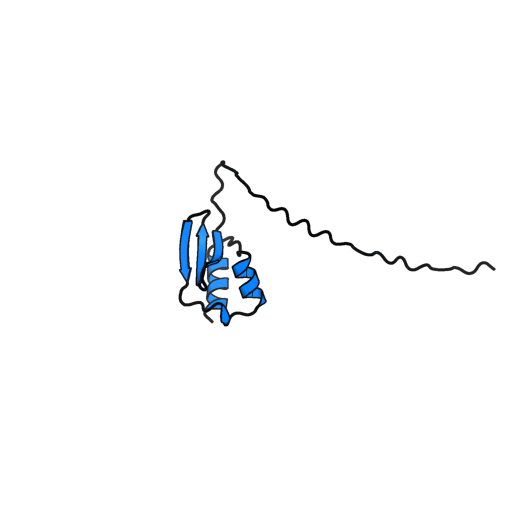90 TYR A C 1
ATOM 705 O O . TYR A 1 90 ? -9.399 -5.371 -3.147 1.00 90.12 90 TYR A O 1
ATOM 713 N N . ASP A 1 91 ? -8.602 -5.916 -5.188 1.00 83.12 91 ASP A N 1
ATOM 714 C CA . ASP A 1 91 ? -9.860 -5.814 -5.950 1.00 83.12 91 ASP A CA 1
ATOM 715 C C . ASP A 1 91 ? -10.576 -7.176 -6.105 1.00 83.12 91 ASP A C 1
ATOM 717 O O . ASP A 1 91 ? -11.755 -7.221 -6.456 1.00 83.12 91 ASP A O 1
ATOM 721 N N . GLY A 1 92 ? -9.858 -8.282 -5.864 1.00 65.50 92 GLY A N 1
ATOM 722 C CA . GLY A 1 92 ? -10.324 -9.666 -6.040 1.00 65.50 92 GLY A CA 1
ATOM 723 C C . GLY A 1 92 ? -11.246 -10.232 -4.962 1.00 65.50 92 GLY A C 1
ATOM 724 O O . GLY A 1 92 ? -11.308 -9.697 -3.831 1.00 65.50 92 GLY A O 1
#

Secondary structure (DSSP, 8-state):
---------------------------SS-PPPEEEEEETTEEEEEETTEEEEEESS--GGGS-HHHHHHHHH-EEE-SHHHHHHHHHHHH-

Radius of gyration: 21.53 Å; chains: 1; bounding box: 48×54×53 Å

Sequence (92 aa):
MKKRLLILAITVSITIITVIFSFIKVSAGYSSPMILKEKNGTVVLYKGKNIIKTYDEIVISVLPKRDQEALNSGIIIRNQEQLNAIIEDYDG